Protein AF-A0A8T7EL16-F1 (afdb_monomer)

Structure (mmCIF, N/CA/C/O backbone):
data_AF-A0A8T7EL16-F1
#
_entry.id   AF-A0A8T7EL16-F1
#
loop_
_atom_site.group_PDB
_atom_site.id
_atom_site.type_symbol
_atom_site.label_atom_id
_atom_site.label_alt_id
_atom_site.label_comp_id
_atom_site.label_asym_id
_atom_site.label_entity_id
_atom_site.label_seq_id
_atom_site.pdbx_PDB_ins_code
_atom_site.Cartn_x
_atom_site.Cartn_y
_atom_site.Cartn_z
_atom_site.occupancy
_atom_site.B_iso_or_equiv
_atom_site.auth_seq_id
_atom_site.auth_comp_id
_atom_site.auth_asym_id
_atom_site.auth_atom_id
_atom_site.pdbx_PDB_model_num
ATOM 1 N N . MET A 1 1 ? -4.483 -7.132 11.070 1.00 85.25 1 MET A N 1
ATOM 2 C CA . MET A 1 1 ? -4.207 -8.402 10.327 1.00 85.25 1 MET A CA 1
ATOM 3 C C . MET A 1 1 ? -3.105 -8.163 9.298 1.00 85.25 1 MET A C 1
ATOM 5 O O . MET A 1 1 ? -3.118 -7.102 8.693 1.00 85.25 1 MET A O 1
ATOM 9 N N . LEU A 1 2 ? -2.175 -9.105 9.081 1.00 85.88 2 LEU A N 1
ATOM 10 C CA . LEU A 1 2 ? -1.064 -8.941 8.128 1.00 85.88 2 LEU A CA 1
ATOM 11 C C . LEU A 1 2 ? -1.417 -9.522 6.747 1.00 85.88 2 LEU A C 1
ATOM 13 O O . LEU A 1 2 ? -1.706 -10.714 6.621 1.00 85.88 2 LEU A O 1
ATOM 17 N N . LEU A 1 3 ? -1.393 -8.679 5.716 1.00 87.81 3 LEU A N 1
ATOM 18 C CA . LEU A 1 3 ? -1.689 -9.048 4.331 1.00 87.81 3 LEU A CA 1
ATOM 19 C C . LEU A 1 3 ? -0.427 -8.900 3.479 1.00 87.81 3 LEU A C 1
ATOM 21 O O . LEU A 1 3 ? 0.122 -7.806 3.371 1.00 87.81 3 LEU A O 1
ATOM 25 N N . GLY A 1 4 ? 0.025 -10.009 2.894 1.00 89.44 4 GLY A N 1
ATOM 26 C CA . GLY A 1 4 ? 1.233 -10.059 2.075 1.00 89.44 4 GLY A CA 1
ATOM 27 C C . GLY A 1 4 ? 0.927 -9.935 0.584 1.00 89.44 4 GLY A C 1
ATOM 28 O O . GLY A 1 4 ? 0.131 -10.724 0.067 1.00 89.44 4 GLY A O 1
ATOM 29 N N . PHE A 1 5 ? 1.595 -9.014 -0.114 1.00 86.50 5 PHE A N 1
ATOM 30 C CA . PHE A 1 5 ? 1.511 -8.896 -1.572 1.00 86.50 5 PHE A CA 1
ATOM 31 C C . PHE A 1 5 ? 2.743 -9.450 -2.278 1.00 86.50 5 PHE A C 1
ATOM 33 O O . PHE A 1 5 ? 3.881 -9.134 -1.936 1.00 86.50 5 PHE A O 1
ATOM 40 N N . GLY A 1 6 ? 2.487 -10.263 -3.303 1.00 82.81 6 GLY A N 1
ATOM 41 C CA . GLY A 1 6 ? 3.494 -10.655 -4.280 1.00 82.81 6 GLY A CA 1
ATOM 42 C C . GLY A 1 6 ? 3.736 -9.592 -5.358 1.00 82.81 6 GLY A C 1
ATOM 43 O O . GLY A 1 6 ? 3.029 -8.585 -5.464 1.00 82.81 6 GLY A O 1
ATOM 44 N N . GLY A 1 7 ? 4.724 -9.873 -6.209 1.00 86.31 7 GLY A N 1
ATOM 45 C CA . GLY A 1 7 ? 5.145 -9.024 -7.326 1.00 86.31 7 GLY A CA 1
ATOM 46 C C . GLY A 1 7 ? 6.219 -7.985 -6.964 1.00 86.31 7 GLY A C 1
ATOM 47 O O . GLY A 1 7 ? 6.661 -7.896 -5.825 1.00 86.31 7 GLY A O 1
ATOM 48 N N . MET A 1 8 ? 6.649 -7.210 -7.964 1.00 86.38 8 MET A N 1
ATOM 49 C CA . MET A 1 8 ? 7.553 -6.061 -7.829 1.00 86.38 8 MET A CA 1
ATOM 50 C C . MET A 1 8 ? 6.935 -4.781 -8.415 1.00 86.38 8 MET A C 1
ATOM 52 O O . MET A 1 8 ? 6.398 -4.837 -9.521 1.00 86.38 8 MET A O 1
ATOM 56 N N . THR A 1 9 ? 6.873 -3.707 -7.625 1.00 85.94 9 THR A N 1
ATOM 57 C CA . THR A 1 9 ? 6.340 -2.376 -7.980 1.00 85.94 9 THR A CA 1
ATOM 58 C C . THR A 1 9 ? 4.956 -2.411 -8.650 1.00 85.94 9 THR A C 1
ATOM 60 O O . THR A 1 9 ? 3.979 -2.769 -7.997 1.00 85.94 9 THR A O 1
ATOM 63 N N . ILE A 1 10 ? 4.846 -2.116 -9.948 1.00 88.12 10 ILE A N 1
ATOM 64 C CA . ILE A 1 10 ? 3.591 -2.141 -10.718 1.00 88.12 10 ILE A CA 1
ATOM 65 C C . ILE A 1 10 ? 3.371 -3.465 -11.481 1.00 88.12 10 ILE A C 1
ATOM 67 O O . ILE A 1 10 ? 2.301 -3.699 -12.047 1.00 88.12 10 ILE A O 1
ATOM 71 N N . TYR A 1 11 ? 4.342 -4.383 -11.476 1.00 88.62 11 TYR A N 1
ATOM 72 C CA . TYR A 1 11 ? 4.334 -5.582 -12.322 1.00 88.62 11 TYR A CA 1
ATOM 73 C C . TYR A 1 11 ? 3.680 -6.801 -11.669 1.00 88.62 11 TYR A C 1
ATOM 75 O O . TYR A 1 11 ? 4.139 -7.317 -10.654 1.00 88.62 11 TYR A O 1
ATOM 83 N N . ARG A 1 12 ? 2.654 -7.372 -12.308 1.00 88.88 12 ARG A N 1
ATOM 84 C CA . ARG A 1 12 ? 1.932 -8.569 -11.815 1.00 88.88 12 ARG A CA 1
ATOM 85 C C . ARG A 1 12 ? 1.282 -8.375 -10.437 1.00 88.88 12 ARG A C 1
ATOM 87 O O . ARG A 1 12 ? 1.244 -9.300 -9.625 1.00 88.88 12 ARG A O 1
ATOM 94 N N . ARG A 1 13 ? 0.779 -7.171 -10.172 1.00 90.06 13 ARG A N 1
ATOM 95 C CA . ARG A 1 13 ? 0.075 -6.863 -8.927 1.00 90.06 13 ARG A CA 1
ATOM 96 C C . ARG A 1 13 ? -1.267 -7.593 -8.834 1.00 90.06 13 ARG A C 1
ATOM 98 O O . ARG A 1 13 ? -1.992 -7.640 -9.832 1.00 90.06 13 ARG A O 1
ATOM 105 N N . PRO A 1 14 ? -1.651 -8.139 -7.662 1.00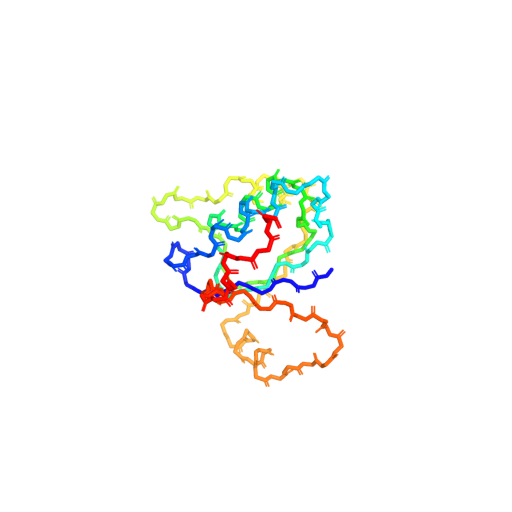 91.19 14 PRO A N 1
ATOM 106 C CA . PRO A 1 14 ? -2.914 -8.855 -7.477 1.00 91.19 14 PRO A CA 1
ATOM 107 C C . PRO A 1 14 ? -4.118 -7.898 -7.361 1.00 91.19 14 PRO A C 1
ATOM 109 O O . PRO A 1 14 ? -4.940 -8.002 -6.452 1.00 91.19 14 PRO A O 1
ATOM 112 N N . VAL A 1 15 ? -4.266 -6.971 -8.312 1.00 91.81 15 VAL A N 1
ATOM 113 C CA . VAL A 1 15 ? -5.316 -5.936 -8.306 1.00 91.81 15 VAL A CA 1
ATOM 114 C C . VAL A 1 15 ? -6.713 -6.557 -8.316 1.00 91.81 15 VAL A C 1
ATOM 116 O O . VAL A 1 15 ? -7.607 -6.073 -7.632 1.00 91.81 15 VAL A O 1
ATOM 119 N N . ALA A 1 16 ? -6.907 -7.675 -9.021 1.00 91.75 16 ALA A N 1
ATOM 120 C CA . ALA A 1 16 ? -8.189 -8.380 -9.036 1.00 91.75 16 ALA A CA 1
ATOM 121 C C . ALA A 1 16 ? -8.631 -8.831 -7.630 1.00 91.75 16 ALA A C 1
ATOM 123 O O . ALA A 1 16 ? -9.811 -8.719 -7.299 1.00 91.75 16 ALA A O 1
ATOM 124 N N . PHE A 1 17 ? -7.691 -9.287 -6.793 1.00 91.62 17 PHE A N 1
ATOM 125 C CA . PHE A 1 17 ? -7.972 -9.661 -5.406 1.00 91.62 17 PHE A CA 1
ATOM 126 C C . PHE A 1 17 ? -8.361 -8.436 -4.575 1.00 91.62 17 PHE A C 1
ATOM 128 O O . PHE A 1 17 ? -9.385 -8.460 -3.894 1.00 91.62 17 PHE A O 1
ATOM 135 N N . VAL A 1 18 ? -7.591 -7.350 -4.683 1.00 92.75 18 VAL A N 1
ATOM 136 C CA . VAL A 1 18 ? -7.872 -6.091 -3.978 1.00 92.75 18 VAL A CA 1
ATOM 137 C C . VAL A 1 18 ? -9.250 -5.550 -4.352 1.00 92.75 18 VAL A C 1
ATOM 139 O O . VAL A 1 18 ? -10.061 -5.265 -3.475 1.00 92.75 18 VAL A O 1
ATOM 142 N N . MET A 1 19 ? -9.570 -5.502 -5.644 1.00 93.00 19 MET A N 1
ATOM 143 C CA . MET A 1 19 ? -10.872 -5.038 -6.123 1.00 93.00 19 MET A CA 1
ATOM 144 C C . MET A 1 19 ? -12.014 -5.943 -5.654 1.00 93.00 19 MET A C 1
ATOM 146 O O . MET A 1 19 ? -13.073 -5.449 -5.273 1.00 93.00 19 MET A O 1
ATOM 150 N N . ALA A 1 20 ? -11.821 -7.264 -5.648 1.00 92.56 20 ALA A N 1
ATOM 151 C CA . ALA A 1 20 ? -12.813 -8.193 -5.111 1.00 92.56 20 ALA A CA 1
ATOM 152 C C . ALA A 1 20 ? -13.025 -7.999 -3.602 1.00 92.56 20 ALA A C 1
ATOM 154 O O . ALA A 1 20 ? -14.157 -8.091 -3.134 1.00 92.56 20 ALA A O 1
ATOM 155 N N . MET A 1 21 ? -11.964 -7.702 -2.849 1.00 90.75 21 MET A N 1
ATOM 156 C CA . MET A 1 21 ? -12.039 -7.423 -1.416 1.00 90.75 21 MET A CA 1
ATOM 157 C C . MET A 1 21 ? -12.784 -6.113 -1.134 1.00 90.75 21 MET A C 1
ATOM 159 O O . MET A 1 21 ? -13.664 -6.096 -0.279 1.00 90.75 21 MET A O 1
ATOM 163 N N . LEU A 1 22 ? -12.497 -5.055 -1.898 1.00 91.38 22 LEU A N 1
ATOM 164 C CA . LEU A 1 22 ? -13.164 -3.753 -1.787 1.00 91.38 22 LEU A CA 1
ATOM 165 C C . LEU A 1 22 ? -14.651 -3.792 -2.167 1.00 91.38 22 LEU A C 1
ATOM 167 O O . LEU A 1 22 ? -15.428 -2.984 -1.674 1.00 91.38 22 LEU A O 1
ATOM 171 N N . ARG A 1 23 ? -15.061 -4.734 -3.024 1.00 92.19 23 ARG A N 1
ATOM 172 C CA . ARG A 1 23 ? -16.469 -4.929 -3.416 1.00 92.19 23 ARG A CA 1
ATOM 173 C C . ARG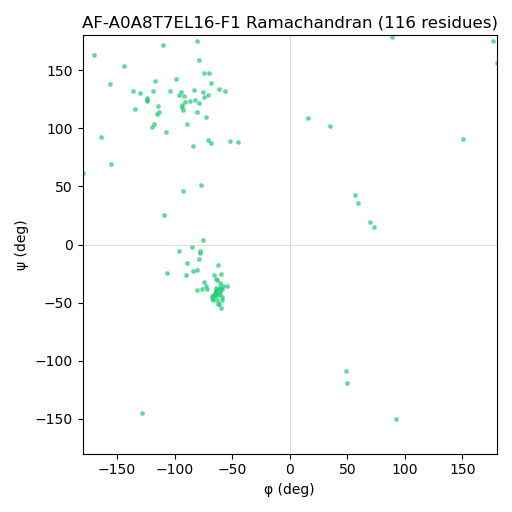 A 1 23 ? -17.310 -5.674 -2.380 1.00 92.19 23 ARG A C 1
ATOM 175 O O . ARG A 1 23 ? -18.529 -5.722 -2.528 1.00 92.19 23 ARG A O 1
ATOM 182 N N . ARG A 1 24 ? -16.701 -6.301 -1.369 1.00 89.38 24 ARG A N 1
ATOM 183 C CA . ARG A 1 24 ? -17.461 -6.980 -0.309 1.00 89.38 24 ARG A CA 1
ATOM 184 C C . ARG A 1 24 ? -18.167 -5.944 0.562 1.00 89.38 24 ARG A C 1
ATOM 186 O O . ARG A 1 24 ? -17.632 -4.871 0.810 1.00 89.38 24 ARG A O 1
ATOM 193 N N . SER A 1 25 ? -19.337 -6.304 1.089 1.00 83.44 25 SER A N 1
ATOM 194 C CA . SER A 1 25 ? -20.087 -5.459 2.032 1.00 83.44 25 SER A CA 1
ATOM 195 C C . SER A 1 25 ? -19.300 -5.142 3.308 1.00 83.44 25 SER A C 1
ATOM 197 O O . SER A 1 25 ? -19.527 -4.114 3.936 1.00 83.44 25 SER A O 1
ATOM 199 N N . ILE A 1 26 ? -18.353 -6.010 3.675 1.00 85.81 26 ILE A N 1
ATOM 200 C CA . ILE A 1 26 ? -17.435 -5.827 4.796 1.00 85.81 26 ILE A CA 1
ATOM 201 C C . ILE A 1 26 ? -16.001 -5.829 4.237 1.00 85.81 26 ILE A C 1
ATOM 203 O O . ILE A 1 26 ? -15.457 -6.899 3.948 1.00 85.81 26 ILE A O 1
ATOM 207 N N . CYS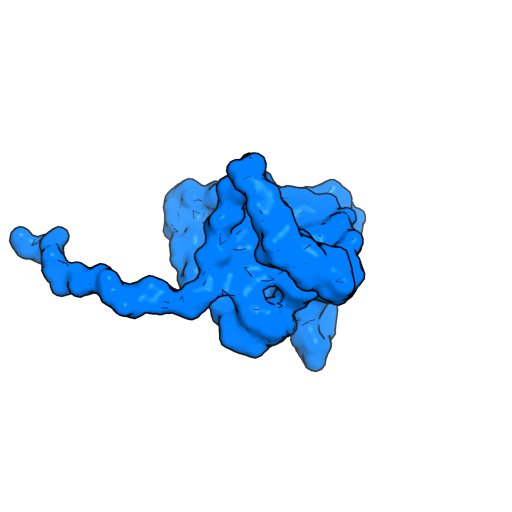 A 1 27 ? -15.388 -4.644 4.072 1.00 82.38 27 CYS A N 1
ATOM 208 C CA . CYS A 1 27 ? -13.940 -4.539 3.813 1.00 82.38 27 CYS A CA 1
ATOM 209 C C . CYS A 1 27 ? -13.189 -4.801 5.122 1.00 82.38 27 CYS A C 1
ATOM 211 O O . CYS A 1 27 ? -13.505 -4.157 6.129 1.00 82.38 27 CYS A O 1
ATOM 213 N N . PRO A 1 28 ? -12.171 -5.677 5.130 1.00 85.81 28 PRO A N 1
ATOM 214 C CA . PRO A 1 28 ? -11.259 -5.779 6.258 1.00 85.81 28 PRO A CA 1
ATOM 215 C C . PRO A 1 28 ? -10.613 -4.418 6.537 1.00 85.81 28 PRO A C 1
ATOM 217 O O . PRO A 1 28 ? -10.140 -3.757 5.618 1.00 85.81 28 PRO A O 1
ATOM 220 N N . ARG A 1 29 ? -10.598 -3.999 7.799 1.00 90.00 29 ARG A N 1
ATOM 221 C CA . ARG A 1 29 ? -9.913 -2.784 8.262 1.00 90.00 29 ARG A CA 1
ATOM 222 C C . ARG A 1 29 ? -8.714 -3.185 9.113 1.00 90.00 29 ARG A C 1
ATOM 224 O O . ARG A 1 29 ? -8.559 -4.363 9.436 1.00 90.00 29 ARG A O 1
ATOM 231 N N . ASP A 1 30 ? -7.889 -2.206 9.474 1.00 92.31 30 ASP A N 1
ATOM 232 C CA . ASP A 1 30 ? -6.710 -2.427 10.318 1.00 92.31 30 ASP A CA 1
ATOM 233 C C . ASP A 1 30 ? -5.751 -3.483 9.727 1.00 92.31 30 ASP A C 1
ATOM 235 O O . ASP A 1 30 ? -5.260 -4.419 10.376 1.00 92.31 30 ASP A O 1
ATOM 239 N N . LEU A 1 31 ? -5.547 -3.378 8.410 1.00 91.81 31 LEU A N 1
ATOM 240 C CA . LEU A 1 31 ? -4.593 -4.205 7.692 1.00 91.81 31 LEU A CA 1
ATOM 241 C C . LEU A 1 31 ? -3.191 -3.612 7.816 1.00 91.81 31 LEU A C 1
ATOM 243 O O . LEU A 1 31 ? -2.973 -2.428 7.557 1.00 91.81 31 LEU A O 1
ATOM 247 N N . THR A 1 32 ? -2.234 -4.472 8.137 1.00 92.88 32 THR A N 1
ATOM 248 C CA . THR A 1 32 ? -0.819 -4.205 7.910 1.00 92.88 32 THR A CA 1
ATOM 249 C C . THR A 1 32 ? -0.476 -4.782 6.546 1.00 92.88 32 THR A C 1
ATOM 251 O O . THR A 1 32 ? -0.590 -5.992 6.346 1.00 92.88 32 THR A O 1
ATOM 254 N N . LEU A 1 33 ? -0.096 -3.933 5.597 1.00 92.25 33 LEU A N 1
ATOM 255 C CA . LEU A 1 33 ? 0.322 -4.365 4.267 1.00 92.25 33 LEU A CA 1
ATOM 256 C C . LEU A 1 33 ? 1.811 -4.691 4.300 1.00 92.25 33 LEU A C 1
ATOM 258 O O . LEU A 1 33 ? 2.618 -3.846 4.675 1.00 92.25 33 LEU A O 1
ATOM 262 N N . PHE A 1 34 ? 2.172 -5.907 3.913 1.00 90.19 34 PHE A N 1
ATOM 263 C CA . PHE A 1 34 ? 3.554 -6.365 3.866 1.00 90.19 34 PHE A CA 1
ATOM 264 C C . PHE A 1 34 ? 3.931 -6.746 2.445 1.00 90.19 34 PHE A C 1
ATOM 266 O O . PHE A 1 34 ? 3.199 -7.459 1.759 1.00 90.19 34 PHE A O 1
ATOM 273 N N . GLY A 1 35 ? 5.073 -6.261 1.989 1.00 87.31 35 GLY A N 1
ATOM 274 C CA . GLY A 1 35 ? 5.555 -6.565 0.657 1.00 87.31 35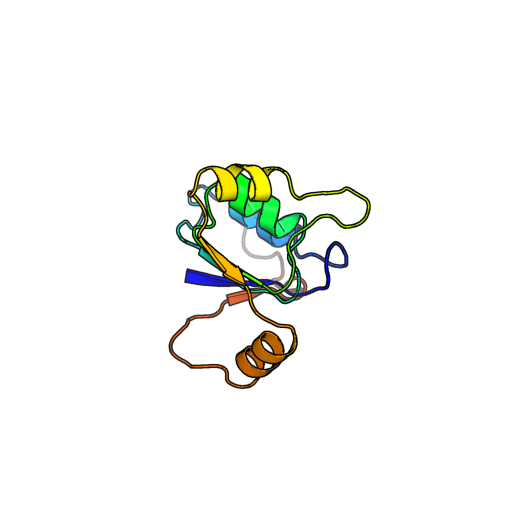 GLY A CA 1
ATOM 275 C C . GLY A 1 35 ? 6.878 -5.886 0.388 1.00 87.31 35 GLY A C 1
ATOM 276 O O . GLY A 1 35 ? 7.209 -4.867 0.996 1.00 87.31 35 GLY A O 1
ATOM 277 N N . PHE A 1 36 ? 7.621 -6.459 -0.553 1.00 86.50 36 PHE A N 1
ATOM 278 C CA . PHE A 1 36 ? 8.937 -5.954 -0.909 1.00 86.50 36 PHE A CA 1
ATOM 279 C C . PHE A 1 36 ? 8.813 -4.538 -1.458 1.00 86.50 36 PHE A C 1
ATOM 281 O O . PHE A 1 36 ? 9.420 -3.613 -0.948 1.00 86.50 36 PHE A O 1
ATOM 288 N N . THR A 1 37 ? 7.921 -4.367 -2.428 1.00 90.31 37 THR A N 1
ATOM 289 C CA . THR A 1 37 ? 7.565 -3.077 -3.018 1.00 90.31 37 THR A CA 1
ATOM 290 C C . THR A 1 37 ? 6.050 -3.025 -3.165 1.00 90.31 37 THR A C 1
ATOM 292 O O . THR A 1 37 ? 5.440 -3.971 -3.679 1.00 90.31 37 THR A O 1
ATOM 295 N N . HIS A 1 38 ? 5.449 -1.924 -2.733 1.00 92.69 38 HIS A N 1
ATOM 296 C CA . HIS A 1 38 ? 4.021 -1.667 -2.899 1.00 92.69 38 HIS A CA 1
ATOM 297 C C . HIS A 1 38 ? 3.767 -0.764 -4.094 1.00 92.69 38 HIS A C 1
ATOM 299 O O . HIS A 1 38 ? 4.523 0.175 -4.354 1.00 92.69 38 HIS A O 1
ATOM 305 N N . GLY A 1 39 ? 2.683 -1.062 -4.804 1.00 91.94 39 GLY A N 1
ATOM 306 C CA . GLY A 1 39 ? 2.232 -0.289 -5.948 1.00 91.94 39 GLY A CA 1
ATOM 307 C C . GLY A 1 39 ? 0.767 0.114 -5.832 1.00 91.94 39 GLY A C 1
ATOM 308 O O . GLY A 1 39 ? 0.228 0.387 -4.756 1.00 91.94 39 GLY A O 1
ATOM 309 N N . TYR A 1 40 ? 0.111 0.142 -6.987 1.00 93.06 40 TYR A N 1
ATOM 310 C CA . TYR A 1 40 ? -1.270 0.589 -7.145 1.00 93.06 40 TYR A CA 1
ATOM 311 C C . TYR A 1 40 ? -2.289 -0.189 -6.287 1.00 93.06 40 TYR A C 1
ATOM 313 O O . TYR A 1 40 ? -3.242 0.378 -5.765 1.00 93.06 40 TYR A O 1
ATOM 321 N N . GLU A 1 41 ? -2.092 -1.490 -6.101 1.00 93.25 41 GLU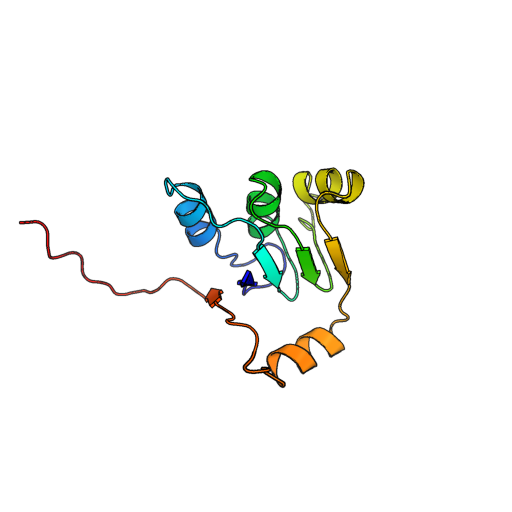 A N 1
ATOM 322 C CA . GLU A 1 41 ? -2.929 -2.360 -5.272 1.00 93.25 41 GLU A CA 1
ATOM 323 C C . GLU A 1 41 ? -2.960 -1.936 -3.800 1.00 93.25 41 GLU A C 1
ATOM 325 O O . GLU A 1 41 ? -4.015 -1.982 -3.167 1.00 93.25 41 GLU A O 1
ATOM 330 N N . ALA A 1 42 ? -1.816 -1.517 -3.260 1.00 93.81 42 ALA A N 1
ATOM 331 C CA . ALA A 1 42 ? -1.711 -1.080 -1.880 1.00 93.81 42 ALA A CA 1
ATOM 332 C C . ALA A 1 42 ? -2.301 0.326 -1.733 1.00 93.81 42 ALA A C 1
ATOM 334 O O . ALA A 1 42 ? -3.019 0.583 -0.768 1.00 93.81 42 ALA A O 1
ATOM 335 N N . ASP A 1 43 ? -2.075 1.200 -2.721 1.00 95.38 43 ASP A N 1
ATOM 336 C CA . ASP A 1 43 ? -2.635 2.556 -2.746 1.00 95.38 43 ASP A CA 1
ATOM 337 C C . ASP A 1 43 ? -4.170 2.538 -2.744 1.00 95.38 43 ASP A C 1
ATOM 339 O O . ASP A 1 43 ? -4.799 3.300 -2.014 1.00 95.38 43 ASP A O 1
ATOM 343 N N . LEU A 1 44 ? -4.790 1.588 -3.456 1.00 94.75 44 LEU A N 1
ATOM 344 C CA . LEU A 1 44 ? -6.240 1.373 -3.413 1.00 94.75 44 LEU A CA 1
ATOM 345 C C . LEU A 1 44 ? -6.753 1.017 -2.010 1.00 94.75 44 LEU A C 1
ATOM 347 O O . LEU A 1 44 ? -7.791 1.523 -1.580 1.00 94.75 44 LEU A O 1
ATOM 351 N N . LEU A 1 45 ? -6.047 0.151 -1.279 1.00 94.31 45 LEU A N 1
ATOM 352 C CA . LEU A 1 45 ? -6.444 -0.242 0.079 1.00 94.31 45 LEU A CA 1
ATOM 353 C C . LEU A 1 45 ? -6.222 0.863 1.103 1.00 94.31 45 LEU A C 1
ATOM 355 O O . LEU A 1 45 ? -7.032 1.018 2.022 1.00 94.31 45 LEU A O 1
ATOM 359 N N . VAL A 1 46 ? -5.149 1.633 0.933 1.00 95.44 46 VAL A N 1
ATOM 360 C CA . VAL A 1 46 ? -4.909 2.848 1.708 1.00 95.44 46 VAL A CA 1
ATOM 361 C C . VAL A 1 46 ? -6.021 3.855 1.423 1.00 95.44 46 VAL A C 1
ATOM 363 O O . VAL A 1 46 ? -6.666 4.332 2.352 1.00 95.44 46 VAL A O 1
ATOM 366 N N . GLY A 1 47 ? -6.347 4.090 0.151 1.00 94.00 47 GLY A N 1
ATOM 367 C CA . GLY A 1 47 ? -7.418 4.984 -0.279 1.00 94.00 47 GLY A CA 1
ATOM 368 C C . GLY A 1 47 ? -8.804 4.586 0.224 1.00 94.00 47 GLY A C 1
ATOM 369 O O . GLY A 1 47 ? -9.596 5.460 0.571 1.00 94.00 47 GLY A O 1
ATOM 370 N N . ALA A 1 48 ? -9.073 3.289 0.373 1.00 94.25 48 ALA A N 1
ATOM 371 C CA . ALA A 1 48 ? -10.296 2.769 0.986 1.00 94.25 48 ALA A CA 1
ATOM 372 C C . ALA A 1 48 ? -10.307 2.840 2.529 1.00 94.25 48 ALA A C 1
ATOM 374 O O . ALA A 1 48 ? -11.314 2.520 3.164 1.00 94.25 48 ALA A O 1
ATOM 375 N N . GLY A 1 49 ? -9.198 3.242 3.157 1.00 93.69 49 GLY A N 1
ATOM 376 C CA . GLY A 1 49 ? -9.036 3.270 4.611 1.00 93.69 49 GLY A CA 1
ATOM 377 C C . GLY A 1 49 ? -8.965 1.881 5.247 1.00 93.69 49 GLY A C 1
ATOM 378 O O . GLY A 1 49 ? -9.240 1.743 6.441 1.00 93.69 49 GLY A O 1
ATOM 379 N N . CYS A 1 50 ? -8.656 0.848 4.458 1.00 94.06 50 CYS A N 1
ATOM 380 C CA . CYS A 1 50 ? -8.562 -0.534 4.926 1.00 94.06 50 CYS A CA 1
ATOM 381 C C . CYS A 1 50 ? -7.165 -0.837 5.529 1.00 94.06 50 CYS A C 1
ATOM 383 O O . CYS A 1 50 ? -7.052 -1.720 6.380 1.00 94.06 50 CYS A O 1
ATOM 385 N N . ALA A 1 51 ? -6.124 -0.074 5.169 1.00 94.81 51 ALA A N 1
ATOM 386 C CA . ALA A 1 51 ? -4.766 -0.207 5.709 1.00 94.81 51 ALA A CA 1
ATOM 387 C C . ALA A 1 51 ? -4.495 0.741 6.893 1.00 94.81 51 ALA A C 1
ATOM 389 O O . ALA A 1 51 ? -4.752 1.936 6.790 1.00 94.81 51 ALA A O 1
ATOM 390 N N . ALA A 1 52 ? -3.940 0.209 7.984 1.00 94.62 52 ALA A N 1
ATOM 391 C CA . ALA A 1 52 ? -3.486 0.973 9.155 1.00 94.62 52 ALA A CA 1
ATOM 392 C C . ALA A 1 52 ? -1.956 1.066 9.248 1.00 94.62 52 ALA A C 1
ATOM 394 O O . ALA A 1 52 ? -1.414 2.000 9.839 1.00 94.62 52 ALA A O 1
ATOM 395 N N . ALA A 1 53 ? -1.241 0.108 8.655 1.00 94.12 53 ALA A N 1
ATOM 396 C CA . ALA A 1 53 ? 0.212 0.123 8.603 1.00 94.12 53 ALA A CA 1
ATOM 397 C C . ALA A 1 53 ? 0.731 -0.436 7.279 1.00 94.12 53 ALA A C 1
ATOM 399 O O . ALA A 1 53 ? 0.095 -1.286 6.652 1.00 94.12 53 ALA A O 1
ATOM 400 N N . VAL A 1 54 ? 1.918 0.007 6.880 1.00 93.44 54 VAL A N 1
ATOM 401 C CA . VAL A 1 54 ? 2.633 -0.520 5.720 1.00 93.44 54 VAL A CA 1
ATOM 402 C C . VAL A 1 54 ? 4.062 -0.861 6.113 1.00 93.44 54 VAL A C 1
ATOM 404 O O . VAL A 1 54 ? 4.748 -0.047 6.722 1.00 93.44 54 VAL A O 1
ATOM 407 N N . ARG A 1 55 ? 4.484 -2.076 5.763 1.00 92.06 55 ARG A N 1
ATOM 408 C CA . ARG A 1 55 ? 5.832 -2.622 5.934 1.00 92.06 55 ARG A CA 1
ATOM 409 C C . ARG A 1 55 ? 6.432 -2.879 4.562 1.00 92.06 55 ARG A C 1
ATOM 411 O O . ARG A 1 55 ? 5.910 -3.727 3.829 1.00 92.06 55 ARG A O 1
ATOM 418 N N . SER A 1 56 ? 7.459 -2.120 4.193 1.00 91.06 56 SER A N 1
ATOM 419 C CA . SER A 1 56 ? 8.085 -2.218 2.870 1.00 91.06 56 SER A CA 1
ATOM 420 C C . SER A 1 56 ? 9.386 -1.431 2.778 1.00 91.06 56 SER A C 1
ATOM 422 O O . SER A 1 56 ? 9.602 -0.525 3.580 1.00 91.06 56 SER A O 1
ATOM 424 N N . CYS A 1 57 ? 10.196 -1.730 1.760 1.00 89.44 57 CYS A N 1
ATOM 425 C CA . CYS A 1 57 ? 11.336 -0.892 1.385 1.00 89.44 57 CYS A CA 1
ATOM 426 C C . CYS A 1 57 ? 10.968 0.197 0.369 1.00 89.44 57 CYS A C 1
ATOM 428 O O . CYS A 1 57 ? 11.728 1.141 0.175 1.00 89.44 57 CYS A O 1
ATOM 430 N N . TYR A 1 58 ? 9.810 0.086 -0.293 1.00 91.62 58 TYR A N 1
ATOM 431 C CA . TYR A 1 58 ? 9.393 1.050 -1.307 1.00 91.62 58 TYR A CA 1
ATOM 432 C C . TYR A 1 58 ? 7.874 1.085 -1.490 1.00 91.62 58 TYR A C 1
ATOM 434 O O . TYR A 1 58 ? 7.219 0.046 -1.593 1.00 91.62 58 TYR A O 1
ATOM 442 N N . PHE A 1 59 ? 7.325 2.293 -1.629 1.00 93.38 59 PHE A N 1
ATOM 443 C CA . PHE A 1 59 ? 5.930 2.519 -1.997 1.00 93.38 59 PHE A CA 1
ATOM 444 C C . PHE A 1 59 ? 5.845 3.600 -3.073 1.00 93.38 59 PHE A C 1
ATOM 446 O O . PHE A 1 59 ? 6.174 4.760 -2.827 1.00 93.38 59 PHE A O 1
ATOM 453 N N . GLY A 1 60 ? 5.363 3.240 -4.260 1.00 92.75 60 GLY A N 1
ATOM 454 C CA . GLY A 1 60 ? 5.206 4.201 -5.346 1.00 92.75 60 GLY A CA 1
ATOM 455 C C . GLY A 1 60 ? 4.711 3.571 -6.637 1.00 92.75 60 GLY A C 1
ATOM 456 O O . GLY A 1 60 ? 4.550 2.356 -6.740 1.00 92.75 60 GLY A O 1
ATOM 457 N N . LEU A 1 61 ? 4.461 4.415 -7.637 1.00 92.81 61 LEU A N 1
ATOM 458 C CA . LEU A 1 61 ? 3.935 4.004 -8.937 1.00 92.81 61 LEU A CA 1
ATOM 459 C C . LEU A 1 61 ? 4.994 4.115 -10.047 1.00 92.81 61 LEU A C 1
ATOM 461 O O . LEU A 1 61 ? 4.652 4.262 -11.217 1.00 92.81 61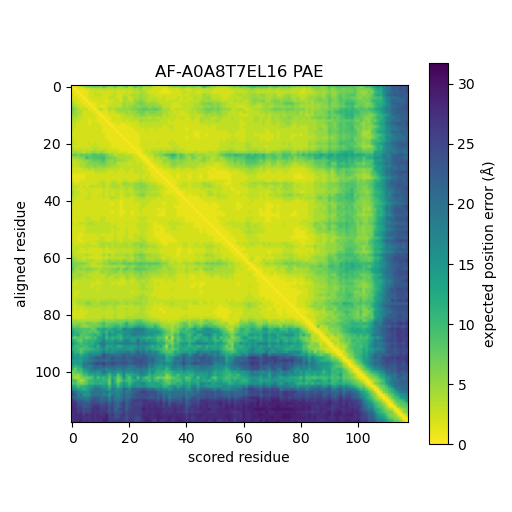 LEU A O 1
ATOM 465 N N . GLU A 1 62 ? 6.282 4.041 -9.695 1.00 89.94 62 GLU A N 1
ATOM 466 C CA . GLU A 1 62 ? 7.413 4.179 -10.625 1.00 89.94 62 GLU A CA 1
ATOM 467 C C . GLU A 1 62 ? 7.292 5.424 -11.528 1.00 89.94 62 GLU A C 1
ATOM 469 O O . GLU A 1 62 ? 7.230 6.550 -11.037 1.00 89.94 62 GLU A O 1
ATOM 474 N N . SER A 1 63 ? 7.235 5.235 -12.853 1.00 89.62 63 SER A N 1
ATOM 475 C CA . SER A 1 63 ? 7.106 6.294 -13.858 1.00 89.62 63 SER A CA 1
ATOM 476 C C . SER A 1 63 ? 5.810 7.099 -13.745 1.00 89.62 63 SER A C 1
ATOM 478 O O . SER A 1 63 ? 5.736 8.196 -14.292 1.00 89.62 63 SER A O 1
ATOM 480 N N . PHE A 1 64 ? 4.799 6.584 -13.042 1.00 87.06 64 PHE A N 1
ATOM 481 C CA . PHE A 1 64 ? 3.552 7.302 -12.776 1.00 87.06 64 PHE A CA 1
ATOM 482 C C . PHE A 1 64 ? 3.645 8.214 -11.540 1.00 87.06 64 PHE A C 1
ATOM 484 O O . PHE A 1 64 ? 2.697 8.936 -11.242 1.00 87.06 64 PHE A O 1
ATOM 491 N N . GLY A 1 65 ? 4.789 8.218 -10.847 1.00 91.12 65 GLY A N 1
ATOM 492 C CA . GLY A 1 65 ? 5.080 9.109 -9.730 1.00 91.12 65 GLY A CA 1
ATOM 493 C C . GLY A 1 65 ? 4.725 8.520 -8.366 1.00 91.12 65 GLY A C 1
ATOM 494 O O . GLY A 1 65 ? 4.812 7.311 -8.129 1.00 91.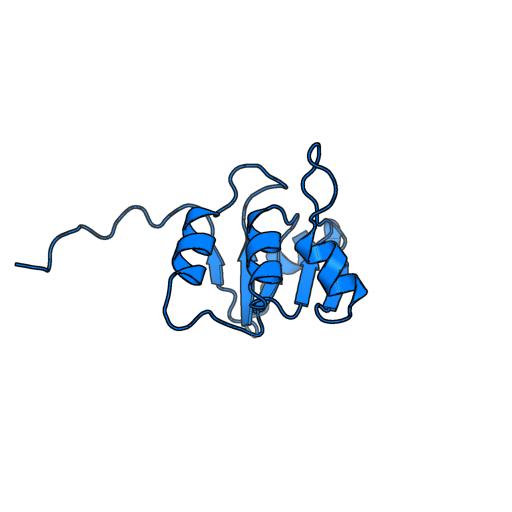12 65 GLY A O 1
ATOM 495 N N . PHE A 1 66 ? 4.368 9.402 -7.435 1.00 90.81 66 PHE A N 1
ATOM 496 C CA . PHE A 1 66 ? 4.010 9.013 -6.076 1.00 90.81 66 PHE A CA 1
ATOM 497 C C . PHE A 1 66 ? 2.623 8.381 -6.023 1.00 90.81 66 PHE A C 1
ATOM 499 O O . PHE A 1 66 ? 1.723 8.753 -6.772 1.00 90.81 66 PHE A O 1
ATOM 506 N N . ALA A 1 67 ? 2.455 7.436 -5.103 1.00 93.44 67 ALA A N 1
ATOM 507 C CA . ALA A 1 67 ? 1.155 6.864 -4.801 1.00 93.44 67 ALA A CA 1
ATOM 508 C C . ALA A 1 67 ? 0.313 7.904 -4.032 1.00 93.44 67 ALA A C 1
ATOM 510 O O . ALA A 1 67 ? 0.661 8.236 -2.895 1.00 93.44 67 ALA A O 1
ATOM 511 N N . PRO A 1 68 ? -0.742 8.477 -4.642 1.00 94.12 68 PRO A N 1
ATOM 512 C CA . PRO A 1 68 ? -1.389 9.676 -4.121 1.00 94.12 68 PRO A CA 1
ATOM 513 C C . PRO A 1 68 ? -2.083 9.432 -2.780 1.00 94.12 68 PRO A C 1
ATOM 515 O O . PRO A 1 68 ? -1.929 10.242 -1.866 1.00 94.12 68 PRO A O 1
ATOM 518 N N . MET A 1 69 ? -2.800 8.312 -2.630 1.00 95.50 69 MET A N 1
ATOM 519 C CA . MET A 1 69 ? -3.542 8.028 -1.400 1.00 95.50 69 MET A CA 1
ATOM 520 C C . MET A 1 69 ? -2.596 7.671 -0.258 1.00 95.50 69 MET A C 1
ATOM 522 O O . MET A 1 69 ? -2.817 8.087 0.878 1.00 95.50 69 MET A O 1
ATOM 526 N N . PHE A 1 70 ? -1.525 6.935 -0.551 1.00 95.56 70 PHE A N 1
ATOM 527 C CA . PHE A 1 70 ? -0.458 6.659 0.399 1.00 95.56 70 PHE A CA 1
ATOM 528 C C . PHE A 1 70 ? 0.199 7.943 0.890 1.00 95.56 70 PHE A C 1
ATOM 530 O O . PHE A 1 70 ? 0.217 8.188 2.096 1.00 95.56 70 PHE A O 1
ATOM 537 N N . THR A 1 71 ? 0.682 8.787 -0.024 1.00 94.81 71 THR A N 1
ATOM 538 C CA . THR A 1 71 ? 1.330 10.049 0.339 1.00 94.81 71 THR A CA 1
ATOM 539 C C . THR A 1 71 ? 0.389 10.938 1.146 1.00 94.81 71 THR A C 1
ATOM 541 O O . THR A 1 71 ? 0.788 11.458 2.185 1.00 94.81 71 THR A O 1
ATOM 544 N N . GLU A 1 72 ? -0.873 11.078 0.733 1.00 95.94 72 GLU A N 1
ATOM 545 C CA . GLU A 1 72 ? -1.848 11.875 1.476 1.00 95.94 72 GLU A CA 1
ATOM 546 C C . GLU A 1 72 ? -2.085 11.328 2.892 1.00 95.94 72 GLU A C 1
ATOM 548 O O . GLU A 1 72 ? -2.001 12.075 3.869 1.00 95.94 72 GLU A O 1
ATOM 553 N N . ARG A 1 73 ? -2.369 10.030 3.032 1.00 95.69 73 ARG A N 1
ATOM 554 C CA . ARG A 1 73 ? -2.764 9.452 4.323 1.00 95.69 73 ARG A CA 1
ATOM 555 C C . ARG A 1 73 ? -1.615 9.285 5.302 1.00 95.69 73 ARG A C 1
ATOM 557 O O . ARG A 1 73 ? -1.825 9.437 6.505 1.00 95.69 73 ARG A O 1
ATOM 564 N N . VAL A 1 74 ? -0.407 9.024 4.813 1.00 95.31 74 VAL A N 1
ATOM 565 C CA . VAL A 1 74 ? 0.797 9.048 5.653 1.00 95.31 74 VAL A CA 1
ATOM 566 C C . VAL A 1 74 ? 1.045 10.461 6.172 1.00 95.31 74 VAL A C 1
ATOM 568 O O . VAL A 1 74 ? 1.263 10.630 7.368 1.00 95.31 74 VAL A O 1
ATOM 571 N N . ASN A 1 75 ? 0.915 11.486 5.322 1.00 95.12 75 ASN A N 1
ATOM 572 C CA . ASN A 1 75 ? 1.065 12.881 5.749 1.00 95.12 75 ASN A CA 1
ATOM 573 C C . ASN A 1 75 ? -0.004 13.313 6.765 1.00 95.12 75 ASN A C 1
ATOM 575 O O . ASN A 1 75 ? 0.263 14.153 7.621 1.00 95.12 75 ASN A O 1
ATOM 579 N N . ARG A 1 76 ? -1.203 12.723 6.707 1.00 95.62 76 ARG A N 1
ATOM 580 C CA . ARG A 1 76 ? -2.261 12.907 7.714 1.00 95.62 76 ARG A CA 1
ATOM 581 C C . ARG A 1 76 ? -2.038 12.101 9.003 1.00 95.62 76 ARG A C 1
ATOM 583 O O . ARG A 1 76 ? -2.798 12.272 9.950 1.00 95.62 76 ARG A O 1
ATOM 590 N N . GLY A 1 77 ? -1.032 11.225 9.054 1.00 94.19 77 GLY A N 1
ATOM 591 C CA . GLY A 1 77 ? -0.773 10.340 10.194 1.00 94.19 77 GLY A CA 1
ATOM 592 C C . GLY A 1 77 ? -1.769 9.182 10.333 1.00 94.19 77 GLY A C 1
ATOM 593 O O . GLY A 1 77 ? -1.829 8.551 11.384 1.00 94.19 77 GLY A O 1
ATOM 594 N N . GLU A 1 78 ? -2.553 8.890 9.292 1.00 93.69 78 GLU A N 1
ATOM 595 C CA . GLU A 1 78 ? -3.567 7.824 9.301 1.00 93.69 78 GLU A CA 1
ATOM 596 C C . GLU A 1 78 ? -2.972 6.433 9.054 1.00 93.69 78 GLU A C 1
ATOM 598 O O . GLU A 1 78 ? -3.585 5.423 9.397 1.00 93.69 78 GLU A O 1
ATOM 603 N N . VAL A 1 79 ? -1.789 6.373 8.437 1.00 95.81 79 VAL A N 1
ATOM 604 C CA . VAL A 1 79 ? -1.099 5.128 8.091 1.00 95.81 79 VAL A CA 1
ATOM 605 C C . VAL A 1 79 ? 0.292 5.133 8.701 1.00 95.81 79 VAL A C 1
ATOM 607 O O . VAL A 1 79 ? 1.104 6.014 8.423 1.00 95.81 79 VAL A O 1
ATOM 610 N N . ARG A 1 80 ? 0.593 4.109 9.501 1.00 95.75 80 ARG A N 1
ATOM 611 C CA . ARG A 1 80 ? 1.927 3.913 10.073 1.00 95.75 80 ARG A CA 1
ATOM 612 C C . ARG A 1 80 ? 2.873 3.311 9.037 1.00 95.75 80 ARG A C 1
ATOM 614 O O . ARG A 1 80 ? 2.635 2.205 8.554 1.00 95.75 80 ARG A O 1
ATOM 621 N N . VAL A 1 81 ? 3.972 3.998 8.749 1.00 94.25 81 VAL A N 1
ATOM 622 C CA . VAL A 1 81 ? 5.037 3.481 7.880 1.00 94.25 81 VAL A CA 1
ATOM 623 C C . VAL A 1 81 ? 6.089 2.780 8.730 1.00 94.25 81 VAL A C 1
ATOM 625 O O . VAL A 1 81 ? 6.578 3.330 9.714 1.00 94.25 81 VAL A O 1
ATOM 628 N N . ILE A 1 82 ? 6.404 1.547 8.360 1.00 92.06 82 ILE A N 1
ATOM 629 C CA . ILE A 1 82 ? 7.511 0.764 8.892 1.00 92.06 82 ILE A CA 1
ATOM 630 C C . ILE A 1 82 ? 8.424 0.512 7.701 1.00 92.06 82 ILE A C 1
ATOM 632 O O . ILE A 1 82 ? 8.107 -0.282 6.811 1.00 92.06 82 ILE A O 1
ATOM 636 N N . GLU A 1 83 ? 9.513 1.260 7.664 1.00 86.25 83 GLU A N 1
ATOM 637 C CA . GLU A 1 83 ? 10.527 1.100 6.637 1.00 86.25 83 GLU A CA 1
ATOM 638 C C . GLU A 1 83 ? 11.324 -0.172 6.926 1.00 86.25 83 GLU A C 1
ATOM 640 O O . GLU A 1 83 ? 11.800 -0.380 8.040 1.00 86.25 83 GLU A O 1
ATOM 645 N N . GLU A 1 84 ? 11.407 -1.042 5.929 1.00 83.44 84 GLU A N 1
ATOM 646 C CA . GLU A 1 84 ? 12.193 -2.271 5.973 1.00 83.44 84 GLU A CA 1
ATOM 647 C C . GLU A 1 84 ? 13.275 -2.158 4.903 1.00 83.44 84 GLU A C 1
ATOM 649 O O . GLU A 1 84 ? 13.011 -1.691 3.798 1.00 83.44 84 GLU A O 1
ATOM 654 N N . THR A 1 85 ? 14.485 -2.622 5.171 1.00 79.50 85 THR A N 1
ATOM 655 C CA . THR A 1 85 ? 15.512 -2.767 4.135 1.00 79.50 85 THR A CA 1
ATOM 656 C C . THR A 1 85 ? 15.276 -4.036 3.310 1.00 79.50 85 THR A C 1
ATOM 658 O O . THR A 1 85 ? 14.631 -4.990 3.757 1.00 79.50 85 THR A O 1
ATOM 661 N N . GLU A 1 86 ? 15.824 -4.105 2.090 1.00 70.88 86 GLU A N 1
ATOM 662 C CA . GLU A 1 86 ? 15.717 -5.316 1.252 1.00 70.88 86 GLU A CA 1
ATOM 663 C C . GLU A 1 86 ? 16.219 -6.579 1.978 1.00 70.88 86 GLU A C 1
ATOM 665 O O . GLU A 1 86 ? 15.661 -7.671 1.817 1.00 70.88 86 GLU A O 1
ATOM 670 N N . ALA A 1 87 ? 17.260 -6.423 2.801 1.00 67.00 87 ALA A N 1
ATOM 671 C CA . ALA A 1 87 ? 17.827 -7.493 3.608 1.00 67.00 87 ALA A CA 1
ATOM 672 C C . ALA A 1 87 ? 16.855 -7.949 4.709 1.00 67.00 87 ALA A C 1
ATOM 674 O O . ALA A 1 87 ? 16.621 -9.151 4.853 1.00 67.00 87 ALA A O 1
ATOM 675 N N . GLU A 1 88 ? 16.238 -7.012 5.433 1.00 61.50 88 GLU A N 1
ATOM 676 C CA . GLU A 1 88 ? 15.256 -7.301 6.488 1.00 61.50 88 GLU A CA 1
ATOM 677 C C . GLU A 1 88 ? 14.001 -7.974 5.930 1.00 61.50 88 GLU A C 1
ATOM 679 O O . GLU A 1 88 ? 13.522 -8.957 6.500 1.00 61.50 88 GLU A O 1
ATOM 684 N N . HIS A 1 89 ? 13.528 -7.550 4.754 1.00 64.75 89 HIS A N 1
ATOM 685 C CA . HIS A 1 89 ? 12.388 -8.185 4.096 1.00 64.75 89 HIS A CA 1
ATOM 686 C C . HIS A 1 89 ? 12.676 -9.657 3.748 1.00 64.75 89 HIS A C 1
ATOM 688 O O . HIS A 1 89 ? 11.846 -10.546 3.982 1.00 64.75 89 HIS A O 1
ATOM 694 N N . ARG A 1 90 ? 13.873 -9.947 3.215 1.00 56.19 90 ARG A N 1
ATOM 695 C CA . ARG A 1 90 ? 14.298 -11.318 2.889 1.00 56.19 90 ARG A CA 1
ATOM 696 C C . ARG A 1 90 ? 14.424 -12.177 4.147 1.00 56.19 90 ARG A C 1
ATOM 698 O O . ARG A 1 90 ? 13.962 -13.318 4.145 1.00 56.19 90 ARG A O 1
ATOM 705 N N . VAL A 1 91 ? 14.979 -11.623 5.222 1.00 55.91 91 VAL A N 1
ATOM 706 C CA . VAL A 1 91 ? 15.076 -12.302 6.521 1.00 55.91 91 VAL A CA 1
ATOM 707 C C . VAL A 1 91 ? 13.690 -12.580 7.100 1.00 55.91 91 VAL A C 1
ATOM 709 O O . VAL A 1 91 ? 13.450 -13.694 7.553 1.00 55.91 91 VAL A O 1
ATOM 712 N N . TRP A 1 92 ? 12.746 -11.641 7.017 1.00 60.62 92 TRP A N 1
ATOM 713 C CA . TRP A 1 92 ? 11.389 -11.836 7.533 1.00 60.62 92 TRP A CA 1
ATOM 714 C C . TRP A 1 92 ? 10.622 -12.922 6.767 1.00 60.62 92 TRP A C 1
ATOM 716 O O . TRP A 1 92 ? 10.009 -13.797 7.376 1.00 60.62 92 TRP A O 1
ATOM 726 N N . THR A 1 93 ? 10.704 -12.934 5.429 1.00 59.72 93 THR A N 1
ATOM 727 C CA . THR A 1 93 ? 10.080 -14.009 4.631 1.00 59.72 93 THR A CA 1
ATOM 728 C C . THR A 1 93 ? 10.673 -15.394 4.912 1.00 59.72 93 THR A C 1
ATOM 730 O O . THR A 1 93 ? 9.953 -16.391 4.813 1.00 59.72 93 THR A O 1
ATOM 733 N N . ALA A 1 94 ? 11.958 -15.460 5.281 1.00 53.78 94 ALA A N 1
ATOM 734 C CA . ALA A 1 94 ? 12.644 -16.696 5.648 1.00 53.78 94 ALA A CA 1
ATOM 735 C C . ALA A 1 94 ? 12.352 -17.130 7.097 1.00 53.78 94 ALA A C 1
ATOM 737 O O . ALA A 1 94 ? 12.145 -18.313 7.358 1.00 53.78 94 ALA A O 1
ATOM 738 N N . CYS A 1 95 ? 12.286 -16.182 8.031 1.00 50.38 95 CYS A N 1
ATOM 739 C CA . CYS A 1 95 ? 12.092 -16.402 9.464 1.00 50.38 95 CYS A CA 1
ATOM 740 C C . CYS A 1 95 ? 10.607 -16.330 9.844 1.00 50.38 95 CYS A C 1
ATOM 742 O O . CYS A 1 95 ? 10.241 -15.633 10.784 1.00 50.38 95 CYS A O 1
ATOM 744 N N . ARG A 1 96 ? 9.750 -16.999 9.059 1.00 56.12 96 ARG A N 1
ATOM 745 C CA . ARG A 1 96 ? 8.281 -16.936 9.128 1.00 56.12 96 ARG A CA 1
ATOM 746 C C . ARG A 1 96 ? 7.782 -17.198 10.558 1.00 56.12 96 ARG A C 1
ATOM 748 O O . ARG A 1 96 ? 7.527 -18.343 10.926 1.00 56.12 96 ARG A O 1
ATOM 755 N N . ASP A 1 97 ? 7.662 -16.142 11.361 1.00 45.09 97 ASP A N 1
ATOM 756 C CA . ASP A 1 97 ? 7.214 -16.256 12.742 1.00 45.09 97 ASP A CA 1
ATOM 757 C C . ASP A 1 97 ? 5.723 -16.605 12.734 1.00 45.09 97 ASP A C 1
ATOM 759 O O . ASP A 1 97 ? 4.905 -15.987 12.052 1.00 45.09 97 ASP A O 1
ATOM 763 N N . SER A 1 98 ? 5.374 -17.650 13.474 1.00 46.81 98 SER A N 1
ATOM 764 C CA . SER A 1 98 ? 4.062 -18.316 13.440 1.00 46.81 98 SER A CA 1
ATOM 765 C C . SER A 1 98 ? 2.949 -17.524 14.144 1.00 46.81 98 SER A C 1
ATOM 767 O O . SER A 1 98 ? 1.814 -17.993 14.243 1.00 46.81 98 SER A O 1
ATOM 769 N N . ARG A 1 99 ? 3.264 -16.316 14.628 1.00 49.34 99 ARG A N 1
ATOM 770 C CA . ARG A 1 99 ? 2.374 -15.455 15.418 1.00 49.34 99 ARG A CA 1
ATOM 771 C C . ARG A 1 99 ? 1.534 -14.499 14.576 1.00 49.34 99 ARG A C 1
ATOM 773 O O . ARG A 1 99 ? 0.420 -14.175 14.981 1.00 49.34 99 ARG A O 1
ATOM 780 N N . ASP A 1 100 ? 2.000 -14.125 13.387 1.00 52.91 100 ASP A N 1
ATOM 781 C CA . ASP A 1 100 ? 1.195 -13.364 12.435 1.00 52.91 100 ASP A CA 1
ATOM 782 C C . ASP A 1 100 ? 0.501 -14.327 11.467 1.00 52.91 100 ASP A C 1
ATOM 784 O O . ASP A 1 100 ? 1.140 -15.047 10.699 1.00 52.91 100 ASP A O 1
ATOM 788 N N . ARG A 1 101 ? -0.839 -14.345 11.462 1.00 53.16 101 ARG A N 1
ATOM 789 C CA . ARG A 1 101 ? -1.601 -15.000 10.387 1.00 53.16 101 ARG A CA 1
ATOM 790 C C . ARG A 1 101 ? -1.418 -14.199 9.098 1.00 53.16 101 ARG A C 1
ATOM 792 O O . ARG A 1 101 ? -2.195 -13.292 8.806 1.00 53.16 101 ARG A O 1
ATOM 799 N N . VAL A 1 102 ? -0.364 -14.525 8.3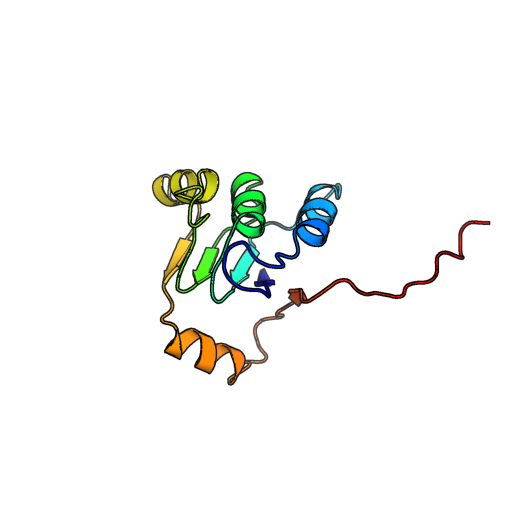54 1.00 53.66 102 VAL A N 1
ATOM 800 C CA . VAL A 1 102 ? -0.054 -13.927 7.054 1.00 53.66 102 VAL A CA 1
ATOM 801 C C . VAL A 1 102 ? -0.908 -14.590 5.991 1.00 53.66 102 VAL A C 1
ATOM 803 O O . VAL A 1 102 ? -0.721 -15.764 5.666 1.00 53.66 102 VAL A O 1
ATOM 806 N N . HIS A 1 103 ? -1.810 -13.821 5.400 1.00 63.19 103 HIS A N 1
ATOM 807 C CA . HIS A 1 103 ? -2.473 -14.239 4.175 1.00 63.19 103 HIS A CA 1
ATOM 808 C C . HIS A 1 103 ? -1.616 -13.761 3.001 1.00 63.19 103 HIS A C 1
ATOM 810 O O . HIS A 1 103 ? -1.559 -12.568 2.711 1.00 63.19 103 HIS A O 1
ATOM 816 N N . ALA A 1 104 ? -0.879 -14.684 2.380 1.00 56.59 104 ALA A N 1
ATOM 817 C CA . ALA A 1 104 ? -0.080 -14.394 1.196 1.00 56.59 104 ALA A CA 1
ATOM 818 C C . ALA A 1 104 ? -0.979 -14.446 -0.041 1.00 56.59 104 ALA A C 1
ATOM 820 O O . ALA A 1 104 ? -1.637 -15.456 -0.288 1.00 56.59 104 ALA A O 1
ATOM 821 N N . VAL A 1 105 ? -1.006 -13.359 -0.809 1.00 55.94 105 VAL A N 1
ATOM 822 C CA . VAL A 1 105 ? -1.747 -13.294 -2.067 1.00 55.94 105 VAL A CA 1
ATOM 823 C C . VAL A 1 105 ? -0.739 -13.325 -3.203 1.00 55.94 105 VAL A C 1
ATOM 825 O O . VAL A 1 105 ? -0.173 -12.298 -3.579 1.00 55.94 105 VAL A O 1
ATOM 828 N N . ASP A 1 106 ? -0.521 -14.516 -3.750 1.00 47.22 106 ASP A N 1
ATOM 829 C CA . ASP A 1 106 ? 0.271 -14.708 -4.958 1.00 47.22 106 ASP A CA 1
ATOM 830 C C . ASP A 1 106 ? -0.589 -15.449 -5.985 1.00 47.22 106 ASP A C 1
ATOM 832 O O . ASP A 1 106 ? -1.173 -16.479 -5.673 1.00 47.22 106 ASP A O 1
ATOM 836 N N . ARG A 1 107 ? -0.726 -14.848 -7.174 1.00 41.81 107 ARG A N 1
ATOM 837 C CA . ARG A 1 107 ? -1.412 -15.346 -8.383 1.00 41.81 107 ARG A CA 1
ATOM 838 C C . ARG A 1 107 ? -2.672 -16.208 -8.146 1.00 41.81 107 ARG A C 1
ATOM 840 O O . ARG A 1 107 ? -2.551 -17.402 -7.940 1.00 41.81 107 ARG A O 1
ATOM 847 N N . VAL A 1 108 ? -3.852 -15.589 -8.328 1.00 41.94 108 VAL A N 1
ATOM 848 C CA . VAL A 1 108 ? -5.180 -16.191 -8.624 1.00 41.94 108 VAL A CA 1
ATOM 849 C C . VAL A 1 108 ? -5.258 -17.700 -8.365 1.00 41.94 108 VAL A C 1
ATOM 851 O O . VAL A 1 108 ? -4.754 -18.465 -9.186 1.00 41.94 108 VAL A O 1
ATOM 854 N N . ASP A 1 109 ? -5.979 -18.100 -7.312 1.00 37.16 109 ASP A N 1
ATOM 855 C CA . ASP A 1 109 ? -6.594 -19.427 -7.171 1.00 37.16 109 ASP A CA 1
ATOM 856 C C . ASP A 1 109 ? -7.289 -19.817 -8.491 1.00 37.16 109 ASP A C 1
ATOM 858 O O . ASP A 1 109 ? -8.463 -19.524 -8.733 1.00 37.16 109 ASP A O 1
ATOM 862 N N . ARG A 1 110 ? -6.551 -20.448 -9.406 1.00 37.72 110 ARG A N 1
ATOM 863 C CA . ARG A 1 110 ? -7.111 -21.105 -10.582 1.00 37.72 110 ARG A CA 1
ATOM 864 C C . ARG A 1 110 ? -7.536 -22.492 -10.132 1.00 37.72 110 ARG A C 1
ATOM 866 O O . ARG A 1 110 ? -6.753 -23.424 -10.234 1.00 37.72 110 ARG A O 1
ATOM 873 N N . HIS A 1 111 ? -8.749 -22.560 -9.586 1.00 35.47 111 HIS A N 1
ATOM 874 C CA . HIS A 1 111 ? -9.741 -23.639 -9.696 1.00 35.47 111 HIS A CA 1
ATOM 875 C C . HIS A 1 111 ? -10.620 -23.694 -8.440 1.00 35.47 111 HIS A C 1
ATOM 877 O O . HIS A 1 111 ? -10.375 -24.454 -7.509 1.00 35.47 111 HIS A O 1
ATOM 883 N N . ARG A 1 112 ? -11.735 -22.962 -8.475 1.00 29.61 112 ARG A N 1
ATOM 884 C CA . ARG A 1 112 ? -12.992 -23.490 -7.943 1.00 29.61 112 ARG A CA 1
ATOM 885 C C . ARG A 1 112 ? -13.921 -23.654 -9.149 1.00 29.61 112 ARG A C 1
ATOM 887 O O . ARG A 1 112 ? -14.182 -22.642 -9.802 1.00 29.61 112 ARG A O 1
ATOM 894 N N . PRO A 1 113 ? -14.322 -24.880 -9.532 1.00 31.41 113 PRO A N 1
ATOM 895 C CA . PRO A 1 113 ? -15.245 -25.056 -10.642 1.00 31.41 113 PRO A CA 1
ATOM 896 C C . PRO A 1 113 ? -16.561 -24.354 -10.304 1.00 31.41 113 PRO A C 1
ATOM 898 O O . PRO A 1 113 ? -17.069 -24.439 -9.183 1.00 31.41 113 PRO A O 1
ATOM 901 N N . ALA A 1 114 ? -17.058 -23.600 -11.277 1.00 35.56 114 ALA A N 1
ATOM 902 C CA . ALA A 1 114 ? -18.391 -23.041 -11.266 1.00 35.56 114 ALA A CA 1
ATOM 903 C C . ALA A 1 114 ? -19.385 -24.188 -11.477 1.00 35.56 114 ALA A C 1
ATOM 905 O O . ALA A 1 114 ? -19.674 -24.522 -12.614 1.00 35.56 114 ALA A O 1
ATOM 906 N N . GLU A 1 115 ? -19.852 -24.813 -10.398 1.00 40.72 115 GLU A N 1
ATOM 907 C CA . GLU A 1 115 ? -21.023 -25.699 -10.409 1.00 40.72 115 GLU A CA 1
ATOM 908 C C . GLU A 1 115 ? -21.505 -25.915 -8.967 1.00 40.72 115 GLU A C 1
ATOM 910 O O . GLU A 1 115 ? -20.974 -26.742 -8.233 1.00 40.72 115 GLU A O 1
ATOM 915 N N . ALA A 1 116 ? -22.452 -25.075 -8.537 1.00 33.62 116 ALA A N 1
ATOM 916 C CA . ALA A 1 116 ? -23.393 -25.307 -7.431 1.00 33.62 116 ALA A CA 1
ATOM 917 C C . ALA A 1 116 ? -24.312 -24.078 -7.300 1.00 33.62 116 ALA A C 1
ATOM 919 O O . ALA A 1 116 ? -24.285 -23.348 -6.310 1.00 33.62 116 ALA A O 1
ATOM 920 N N . ALA A 1 117 ? -25.066 -23.807 -8.362 1.00 33.19 117 ALA A N 1
ATOM 921 C CA . ALA A 1 117 ? -26.249 -22.952 -8.348 1.00 33.19 117 ALA A CA 1
ATOM 922 C C . ALA A 1 117 ? -27.135 -23.387 -9.524 1.00 33.19 117 ALA A C 1
ATOM 924 O O . ALA A 1 117 ? -27.218 -22.706 -10.544 1.00 33.19 117 ALA A O 1
ATOM 925 N N . ALA A 1 118 ? -27.704 -24.581 -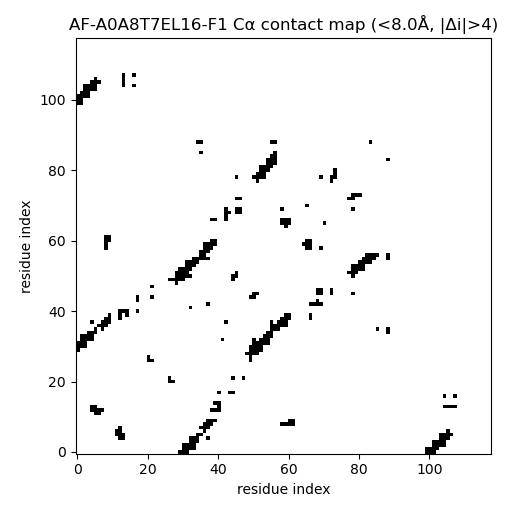9.385 1.00 32.94 118 ALA A N 1
ATOM 926 C CA . ALA A 1 118 ? -28.859 -25.079 -10.118 1.00 32.94 118 ALA A CA 1
ATOM 927 C C . ALA A 1 118 ? -29.709 -25.868 -9.118 1.00 32.94 118 ALA A C 1
ATOM 929 O O . ALA A 1 118 ? -29.091 -26.588 -8.296 1.00 32.94 118 ALA A O 1
#

Foldseek 3Di:
DEEEWDDDAPPQTVQVVLVVLLPDPDRAAAYEYEYAEAYDSVLSCLQVNRYAEYEYQYYANVVVGRSVSVVVCVVVVRYHYDHDDSVRSVVCVVVPDPPDPYDYDDDDPPDDDPDDDD

Mean predicted aligned error: 8.7 Å

Solvent-accessible surface area (backbone atoms only — not comparable to full-atom values): 6779 Å² total; per-residue (Å²): 87,44,40,34,52,48,56,53,42,77,48,78,53,64,41,70,58,48,53,56,46,67,69,40,97,71,58,73,56,55,24,32,40,35,31,65,31,34,17,65,54,51,27,52,36,36,62,70,60,22,36,38,29,40,39,27,61,41,77,28,42,68,95,75,39,73,36,65,40,42,56,52,34,42,75,70,66,62,34,46,80,42,83,34,53,76,67,52,51,54,48,49,71,70,60,67,61,89,83,61,75,64,51,73,53,67,79,77,88,88,77,75,83,94,79,89,87,128

Secondary structure (DSSP, 8-state):
-EEEE-SBTTBT--HHHHHHHHTSSS---SEEEE-SEE-HHHHHHHHTT-EEEEEESEES-GGG-S-HHHHHHHHTT-SEEEE--HHHHHHHHHS--TTS--EEE-S------S----

Sequence (118 aa):
MLLGFGGMTIYRRPVAFVMAMLRRSICPRDLTLFGFTHGYEADLLVGAGCAAAVRSCYFGLESFGFAPMFTERVNRGEVRVIEETEAEHRVWTACRDSRDRVHAVDRVDRHRPAEAAA

Nearest PDB structures (foldseek):
  2vdw-assembly4_G  TM=3.667E-01  e=1.837E+00  Orthopoxvirus vaccinia
  2vdw-assembly3_E  TM=3.619E-01  e=2.379E+00  Orthopoxvirus vaccinia
  5xj2-assembly2_B  TM=4.266E-01  e=3.991E+00  Streptococcus pneumoniae TIGR4
  2yxd-assembly1_A  TM=3.885E-01  e=4.257E+00  Methanocaldococcus jannaschii DSM 2661
  8t64-assembly1_B  TM=3.355E-01  e=6.694E+00  Nitrosococcus halophilus Nc 4

pLDDT: mean 79.31, std 20.15, range [29.61, 95.94]

Radius of gyration: 14.93 Å; Cα contacts (8 Å, |Δi|>4): 197; chains: 1; bounding box: 47×39×29 Å